Protein AF-A0A7Y4Y133-F1 (afdb_monomer)

pLDDT: mean 72.2, std 20.55, range [32.25, 92.38]

Mean predicted aligned error: 13.62 Å

Solvent-accessible surface area (backbone atoms only — not comparable to full-atom values): 8489 Å² total; per-residue (Å²): 135,88,81,89,77,90,82,82,93,72,88,80,85,83,75,79,80,73,81,71,80,72,76,83,71,76,90,58,93,71,39,57,49,78,61,89,66,27,43,28,51,72,84,45,80,33,70,61,74,94,56,97,63,48,86,76,44,36,31,79,31,29,35,34,37,35,19,39,66,94,25,52,71,57,41,53,49,51,37,55,69,66,72,44,49,73,79,41,77,49,67,55,93,53,93,75,43,45,40,37,32,38,30,49,44,66,69,89,41,37,68,44,49,39,59,56,47,43,72,40,80,52,39,41,54,52,71,28,80,61,78,77,79,79,77,129

Sequence (136 aa):
MASKSASSLLHAATIAVVLCMTACSGGGDGAVDYRGSMLVVLGKEYRRVESKDYDSIWGRGAVLVTARQGREAEVEAVLKQFSLDVIGKRSGSAPGAMVEFDVAVPAGFEEQWANALSMQPGVFTTANEDPTIDRL

Foldseek 3Di:
DDDDDDDDDDDDDPDPPPPPPPPCPDDAPPQWDDDPQWIAGNNDIQGQDPDPCVCQQAQFQKWKKKFFFPCVVVLVVVCVNVVWDFPDWDFDPDRRTIIITITGHHGSCHVSVQVVQCPGPRIHIGGPNDNPVPDD

Nearest PDB structures (foldseek):
  8xsx-assembly1_CB  TM=6.133E-01  e=2.754E-01  Homo sapiens
  3jb9-assembly1_B  TM=5.918E-01  e=3.276E-01  Schizosaccharomyces pombe 972h-
  8y0x-assembly1_CB  TM=6.158E-01  e=4.376E-01  Homo sapiens
  9hcj-assembly1_F0  TM=5.289E-01  e=2.185E-01  Dictyostelium discoideum
  5a9x-assembly1_A  TM=4.988E-01  e=7.807E-01  Escherichia coli

Structure (mmCIF, N/CA/C/O backbone):
data_AF-A0A7Y4Y13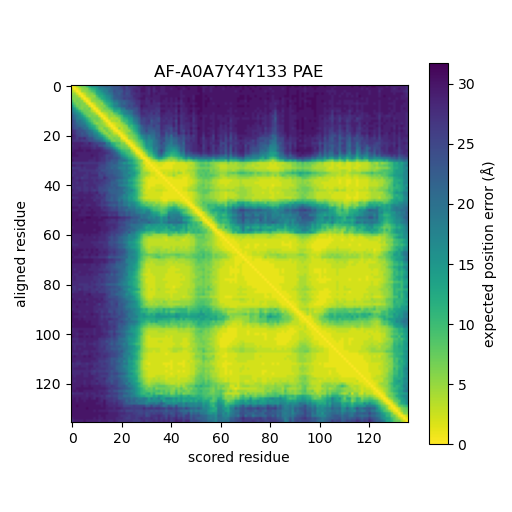3-F1
#
_entry.id   AF-A0A7Y4Y133-F1
#
loop_
_atom_site.group_PDB
_atom_site.id
_atom_site.type_symbol
_atom_site.label_atom_id
_atom_site.label_alt_id
_atom_site.label_comp_id
_atom_site.label_asym_id
_atom_site.label_entity_id
_atom_site.label_seq_id
_atom_site.pdbx_PDB_ins_code
_atom_site.Cartn_x
_atom_site.Cartn_y
_atom_site.Cartn_z
_atom_site.occupancy
_atom_site.B_iso_or_equiv
_atom_site.auth_seq_id
_atom_site.auth_comp_id
_atom_site.auth_asym_id
_atom_site.auth_atom_id
_atom_site.pdbx_PDB_model_num
ATOM 1 N N . MET A 1 1 ? 5.157 -17.455 83.879 1.00 42.97 1 MET A N 1
ATOM 2 C CA . MET A 1 1 ? 4.564 -18.097 82.683 1.00 42.97 1 MET A CA 1
ATOM 3 C C . MET A 1 1 ? 4.125 -16.999 81.722 1.00 42.97 1 MET A C 1
ATOM 5 O O . MET A 1 1 ? 3.613 -16.006 82.213 1.00 42.97 1 MET A O 1
ATOM 9 N N . ALA A 1 2 ? 4.343 -17.208 80.415 1.00 41.66 2 ALA A N 1
ATOM 10 C CA . ALA A 1 2 ? 4.076 -16.322 79.262 1.00 41.66 2 ALA A CA 1
ATOM 11 C C . ALA A 1 2 ? 4.957 -15.044 79.192 1.00 41.66 2 ALA A C 1
ATOM 13 O O . ALA A 1 2 ? 4.871 -14.208 8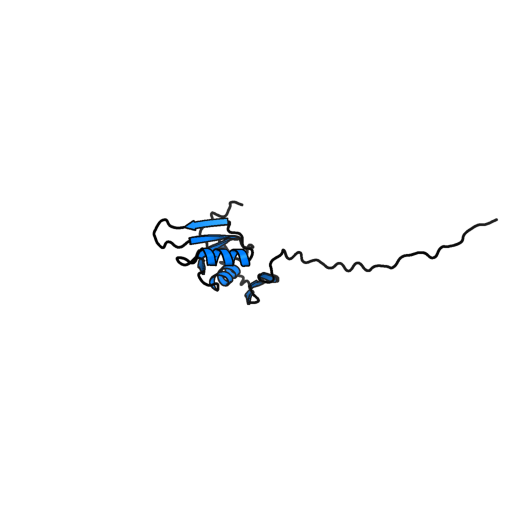0.075 1.00 41.66 2 ALA A O 1
ATOM 14 N N . SER A 1 3 ? 5.942 -14.851 78.300 1.00 34.91 3 SER A N 1
ATOM 15 C CA . SER A 1 3 ? 6.120 -15.088 76.845 1.00 34.91 3 SER A CA 1
ATOM 16 C C . SER A 1 3 ? 6.052 -13.765 76.061 1.00 34.91 3 SER A C 1
ATOM 18 O O . SER A 1 3 ? 4.993 -13.159 76.048 1.00 34.91 3 SER A O 1
ATOM 20 N N . LYS A 1 4 ? 7.192 -13.401 75.431 1.00 37.25 4 LYS A N 1
ATOM 21 C CA . LYS A 1 4 ? 7.417 -12.884 74.047 1.00 37.25 4 LYS A CA 1
ATOM 22 C C . LYS A 1 4 ? 6.421 -11.847 73.480 1.00 37.25 4 LYS A C 1
ATOM 24 O O . LYS A 1 4 ? 5.226 -11.992 73.624 1.00 37.25 4 LYS A O 1
ATOM 29 N N . SER A 1 5 ? 6.777 -10.844 72.683 1.00 41.72 5 SER A N 1
ATOM 30 C CA . SER A 1 5 ? 7.943 -10.573 71.840 1.00 41.72 5 SER A CA 1
ATOM 31 C C . SER A 1 5 ? 7.841 -9.113 71.380 1.00 41.72 5 SER A C 1
ATOM 33 O O . SER A 1 5 ? 6.740 -8.603 71.174 1.00 41.72 5 SER A O 1
ATOM 35 N N . ALA A 1 6 ? 8.986 -8.473 71.151 1.00 46.03 6 ALA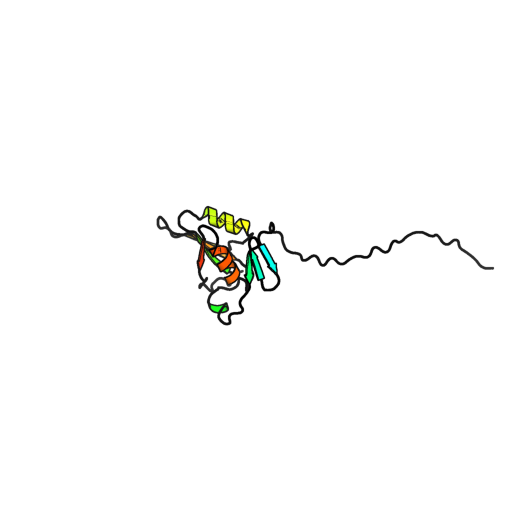 A N 1
ATOM 36 C CA . ALA A 1 6 ? 9.085 -7.225 70.404 1.00 46.03 6 ALA A CA 1
ATOM 37 C C . ALA A 1 6 ? 8.543 -7.418 68.975 1.00 46.03 6 ALA A C 1
ATOM 39 O O . ALA A 1 6 ? 8.932 -8.370 68.299 1.00 46.03 6 ALA A O 1
ATOM 40 N N . SER A 1 7 ? 7.656 -6.526 68.525 1.00 41.94 7 SER A N 1
ATOM 41 C CA . SER A 1 7 ? 7.184 -6.489 67.138 1.00 41.94 7 SER A CA 1
ATOM 42 C C . SER A 1 7 ? 7.815 -5.309 66.413 1.00 41.94 7 SER A C 1
ATOM 44 O O . SER A 1 7 ? 7.501 -4.144 66.639 1.00 41.94 7 SER A O 1
ATOM 46 N N . SER A 1 8 ? 8.759 -5.685 65.564 1.00 41.34 8 SER A N 1
ATOM 47 C CA . SER A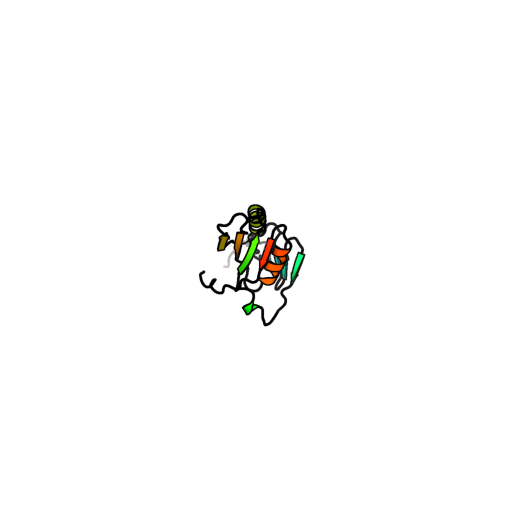 1 8 ? 9.386 -4.953 64.478 1.00 41.34 8 SER A CA 1
ATOM 48 C C . SER A 1 8 ? 8.374 -4.233 63.581 1.00 41.34 8 SER A C 1
ATOM 50 O O . SER A 1 8 ? 7.557 -4.873 62.923 1.00 41.34 8 SER A O 1
ATOM 52 N N . LEU A 1 9 ? 8.486 -2.907 63.499 1.00 45.22 9 LEU A N 1
ATOM 53 C CA . LEU A 1 9 ? 7.896 -2.085 62.444 1.00 45.22 9 LEU A CA 1
ATOM 54 C C . LEU A 1 9 ? 8.881 -2.032 61.270 1.00 45.22 9 LEU A C 1
ATOM 56 O O . L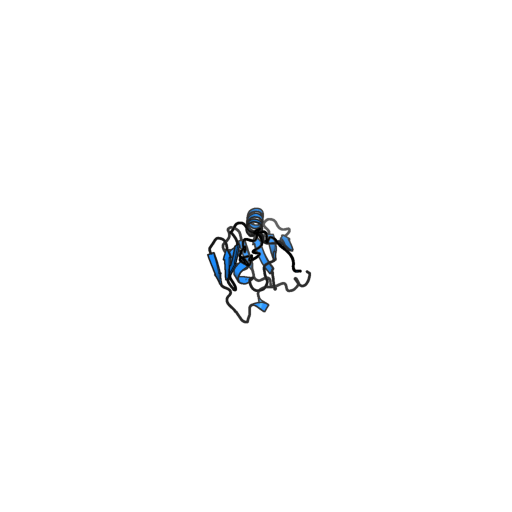EU A 1 9 ? 9.779 -1.195 61.237 1.00 45.22 9 LEU A O 1
ATOM 60 N N . LEU A 1 10 ? 8.728 -2.949 60.317 1.00 38.81 10 LEU A N 1
ATOM 61 C CA . LEU A 1 10 ? 9.371 -2.872 59.008 1.00 38.81 10 LEU A CA 1
ATOM 62 C C . LEU A 1 10 ? 8.327 -3.137 57.915 1.00 38.81 10 LEU A C 1
ATOM 64 O O . LEU A 1 10 ? 7.673 -4.169 57.931 1.00 38.81 10 LEU A O 1
ATOM 68 N N . HIS A 1 11 ? 8.280 -2.205 56.959 1.00 32.25 11 HIS A N 1
ATOM 69 C CA . HIS A 1 11 ? 7.991 -2.397 55.533 1.00 32.25 11 HIS A CA 1
ATOM 70 C C . HIS A 1 11 ? 6.670 -3.063 55.118 1.00 32.25 11 HIS A C 1
ATOM 72 O O . HIS A 1 11 ? 6.514 -4.273 55.201 1.00 32.25 11 HIS A O 1
ATOM 78 N N . ALA A 1 12 ? 5.815 -2.292 54.443 1.00 43.59 12 ALA A N 1
ATOM 79 C CA . ALA A 1 12 ? 5.652 -2.437 52.992 1.00 43.59 12 ALA A CA 1
ATOM 80 C C . ALA A 1 12 ? 4.717 -1.341 52.465 1.00 43.59 12 ALA A C 1
ATOM 82 O O . ALA A 1 12 ? 3.538 -1.286 52.803 1.00 43.59 12 ALA A O 1
ATOM 83 N N . ALA A 1 13 ? 5.268 -0.456 51.635 1.00 44.72 13 ALA A N 1
ATOM 84 C CA . ALA A 1 13 ? 4.494 0.451 50.809 1.00 44.72 13 ALA A CA 1
ATOM 85 C C . ALA A 1 13 ? 3.683 -0.379 49.806 1.00 44.72 13 ALA A C 1
ATOM 87 O O . ALA A 1 13 ? 4.250 -1.110 48.993 1.00 44.72 13 ALA A O 1
ATOM 88 N N . THR A 1 14 ? 2.359 -0.276 49.870 1.00 43.81 14 THR A N 1
ATOM 89 C CA . THR A 1 14 ? 1.458 -0.844 48.869 1.00 43.81 14 THR A CA 1
ATOM 90 C C . THR A 1 14 ? 1.636 -0.063 47.571 1.00 43.81 14 THR A C 1
ATOM 92 O O . THR A 1 14 ? 1.031 0.988 47.370 1.00 43.81 14 THR A O 1
ATOM 95 N N . ILE A 1 15 ? 2.512 -0.553 46.696 1.00 55.47 15 ILE A N 1
ATOM 96 C CA . ILE A 1 15 ? 2.611 -0.089 45.314 1.00 55.47 15 ILE A CA 1
ATOM 97 C C . ILE A 1 15 ? 1.342 -0.565 44.610 1.00 55.47 15 ILE A C 1
ATOM 99 O O . ILE A 1 15 ? 1.157 -1.757 44.366 1.00 55.47 15 ILE A O 1
ATOM 103 N N . ALA A 1 16 ? 0.447 0.376 44.318 1.00 45.78 16 ALA A N 1
ATOM 104 C CA . ALA A 1 16 ? -0.647 0.158 43.391 1.00 45.78 16 ALA A CA 1
ATOM 105 C C . ALA A 1 16 ? -0.038 -0.134 42.015 1.00 45.78 16 ALA A C 1
ATOM 107 O O . ALA A 1 16 ? 0.443 0.765 41.325 1.00 45.78 16 ALA A O 1
ATOM 108 N N . VAL A 1 17 ? -0.022 -1.410 41.637 1.00 45.38 17 VAL A N 1
ATOM 109 C CA . VAL A 1 17 ? 0.235 -1.830 40.263 1.00 45.38 17 VAL A CA 1
ATOM 110 C C . VAL A 1 17 ? -0.972 -1.373 39.451 1.00 45.38 17 VAL A C 1
ATOM 112 O O . VAL A 1 17 ? -1.984 -2.063 39.361 1.00 45.38 17 VAL A O 1
ATOM 115 N N . VAL A 1 18 ? -0.889 -0.160 38.907 1.00 48.50 18 VAL A N 1
ATOM 116 C CA . VAL A 1 18 ? -1.748 0.254 37.803 1.00 48.50 18 VAL A CA 1
ATOM 117 C C . VAL A 1 18 ? -1.398 -0.683 36.656 1.00 48.50 18 VAL A C 1
ATOM 119 O O . VAL A 1 18 ? -0.320 -0.584 36.070 1.00 48.50 18 VAL A O 1
ATOM 122 N N . LEU A 1 19 ? -2.293 -1.634 36.381 1.00 39.16 19 LEU A N 1
ATOM 123 C CA . LEU A 1 19 ? -2.331 -2.358 35.119 1.00 39.16 19 LEU A CA 1
ATOM 124 C C . LEU A 1 19 ? -2.544 -1.308 34.019 1.00 39.16 19 LEU A C 1
ATOM 126 O O . LEU A 1 19 ? -3.668 -1.005 33.623 1.00 39.16 19 LEU A O 1
ATOM 130 N N . CYS A 1 20 ? -1.454 -0.710 33.546 1.00 37.38 20 CYS A N 1
ATOM 131 C CA . CYS A 1 20 ? -1.427 -0.126 32.222 1.00 37.38 20 CYS A CA 1
ATOM 132 C C . CYS A 1 20 ? -1.627 -1.313 31.286 1.00 37.38 20 CYS A C 1
ATOM 134 O O . CYS A 1 20 ? -0.714 -2.118 31.104 1.00 37.38 20 CYS A O 1
ATOM 136 N N . MET A 1 21 ? -2.838 -1.464 30.751 1.00 43.31 21 MET A N 1
ATOM 137 C CA . MET A 1 21 ? -3.028 -2.245 29.543 1.00 43.31 21 MET A CA 1
ATOM 138 C C . MET A 1 21 ? -2.181 -1.570 28.472 1.00 43.31 21 MET A C 1
ATOM 140 O O . MET A 1 21 ? -2.584 -0.591 27.849 1.00 43.31 21 MET A O 1
ATOM 144 N N . THR A 1 22 ? -0.957 -2.060 28.332 1.00 45.06 22 THR A N 1
ATOM 145 C CA . THR A 1 22 ? -0.115 -1.847 27.177 1.00 45.06 22 THR A CA 1
ATOM 146 C C . THR A 1 22 ? -0.892 -2.386 25.991 1.00 45.06 22 THR A C 1
ATOM 148 O O . THR A 1 22 ? -0.875 -3.580 25.696 1.00 45.06 22 THR A O 1
ATOM 151 N N . ALA A 1 23 ? -1.599 -1.484 25.312 1.00 40.44 23 ALA A N 1
ATOM 152 C CA . ALA A 1 23 ? -1.830 -1.624 23.893 1.00 40.44 23 ALA A CA 1
ATOM 153 C C . ALA A 1 23 ? -0.445 -1.853 23.284 1.00 40.44 23 ALA A C 1
ATOM 155 O O . ALA A 1 23 ? 0.375 -0.941 23.181 1.00 40.44 23 ALA A O 1
ATOM 156 N N . CYS A 1 24 ? -0.151 -3.117 23.002 1.00 41.09 24 CYS A N 1
ATOM 157 C CA . CYS A 1 24 ? 0.986 -3.541 22.217 1.00 41.09 24 CYS A CA 1
ATOM 158 C C . CYS A 1 24 ? 0.692 -3.091 20.781 1.00 41.09 24 CYS A C 1
ATOM 160 O O . CYS A 1 24 ? 0.304 -3.887 19.935 1.00 41.09 24 CYS A O 1
ATOM 162 N N . SER A 1 25 ? 0.747 -1.778 20.548 1.00 44.28 25 SER A N 1
ATOM 163 C CA . SER A 1 25 ? 0.743 -1.221 19.205 1.00 44.28 25 SER A CA 1
ATOM 164 C C . SER A 1 25 ? 2.177 -1.349 18.725 1.00 44.28 25 SER A C 1
ATOM 166 O O . SER A 1 25 ? 3.072 -0.642 19.195 1.00 44.28 25 SER A O 1
ATOM 168 N N . GLY A 1 26 ? 2.402 -2.386 17.920 1.00 38.31 26 GLY A N 1
ATOM 169 C CA . GLY A 1 26 ? 3.676 -2.664 17.279 1.00 38.31 26 GLY A CA 1
ATOM 170 C C . GLY A 1 26 ? 4.207 -1.415 16.580 1.00 38.31 26 GLY A C 1
ATOM 171 O O . GLY A 1 26 ? 3.448 -0.626 16.024 1.00 38.31 26 GLY A O 1
ATOM 172 N N . GLY A 1 27 ? 5.520 -1.231 16.684 1.00 40.59 27 GLY A N 1
ATOM 173 C CA . GLY A 1 27 ? 6.225 -0.036 16.249 1.00 40.59 27 GLY A CA 1
ATOM 174 C C . GLY A 1 27 ? 5.954 0.357 14.798 1.00 40.59 27 GLY A C 1
ATOM 175 O O . GLY A 1 27 ? 6.171 -0.417 13.874 1.00 40.59 27 GLY A O 1
ATOM 176 N N . GLY A 1 28 ? 5.567 1.615 14.640 1.00 43.31 28 GLY A N 1
ATOM 177 C CA . GLY A 1 28 ? 5.710 2.439 13.450 1.00 43.31 28 GLY A CA 1
ATOM 178 C C . GLY A 1 28 ? 5.803 3.882 13.946 1.00 43.31 28 GLY A C 1
ATOM 179 O O . GLY A 1 28 ? 5.215 4.197 14.981 1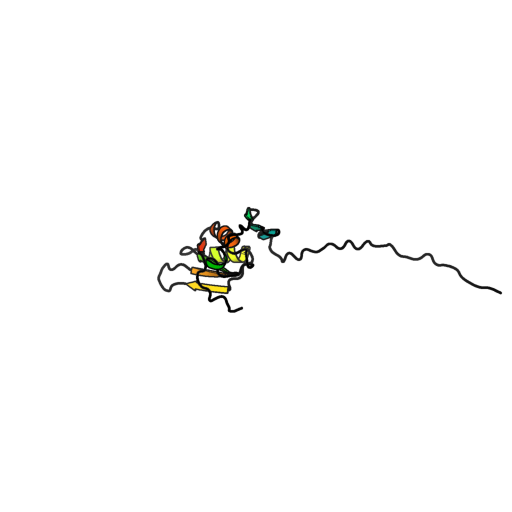.00 43.31 28 GLY A O 1
ATOM 180 N N . ASP A 1 29 ? 6.564 4.746 13.277 1.00 53.22 29 ASP A N 1
ATOM 181 C CA . ASP A 1 29 ? 6.925 6.113 13.708 1.00 53.22 29 ASP A CA 1
ATOM 182 C C . ASP A 1 29 ? 5.740 7.117 13.782 1.00 53.22 29 ASP A C 1
ATOM 184 O O . ASP A 1 29 ? 5.835 8.262 13.347 1.00 53.22 29 ASP A O 1
ATOM 188 N N . GLY A 1 30 ? 4.571 6.710 14.283 1.00 59.66 30 GLY A N 1
ATOM 189 C CA . GLY A 1 30 ? 3.350 7.518 14.326 1.00 59.66 30 GLY A CA 1
ATOM 190 C C . GLY A 1 30 ? 2.704 7.749 12.955 1.00 59.66 30 GLY A C 1
ATOM 191 O O . GLY A 1 30 ? 1.722 8.481 12.856 1.00 59.66 30 GLY A O 1
ATOM 192 N N . ALA A 1 31 ? 3.237 7.134 11.895 1.00 77.81 31 ALA A N 1
ATOM 193 C CA . ALA A 1 31 ? 2.717 7.275 10.540 1.00 77.81 31 ALA A CA 1
ATOM 194 C C . ALA A 1 31 ? 1.440 6.461 10.301 1.00 77.81 31 ALA A C 1
ATOM 196 O O . ALA A 1 31 ? 0.667 6.825 9.420 1.00 77.81 31 ALA A O 1
ATOM 197 N N . VAL A 1 32 ? 1.214 5.386 11.059 1.00 88.94 32 VAL A N 1
ATOM 198 C CA . VAL A 1 32 ? 0.085 4.464 10.885 1.00 88.94 32 VAL A CA 1
ATOM 199 C C . VAL A 1 32 ? -0.479 4.098 12.257 1.00 88.94 32 VAL A C 1
ATOM 201 O O . VAL A 1 32 ? 0.277 3.724 13.149 1.00 88.94 32 VAL A O 1
ATOM 204 N N . ASP A 1 33 ? -1.794 4.208 12.431 1.00 90.62 33 ASP A N 1
ATOM 205 C CA . ASP A 1 33 ? -2.506 3.845 13.662 1.00 90.62 33 ASP A CA 1
ATOM 206 C C . ASP A 1 33 ? -3.836 3.147 13.325 1.00 90.62 33 ASP A C 1
ATOM 208 O O . ASP A 1 33 ? -4.454 3.422 12.292 1.00 90.62 33 ASP A O 1
ATOM 212 N N . TYR A 1 34 ? -4.285 2.248 14.201 1.00 89.31 34 TYR A N 1
ATOM 213 C CA . TYR A 1 34 ? -5.528 1.489 14.057 1.00 89.31 34 TYR A CA 1
ATOM 214 C C . TYR A 1 34 ? -6.441 1.750 15.253 1.00 89.31 34 TYR A C 1
ATOM 216 O O . TYR A 1 34 ? -6.124 1.422 16.396 1.00 89.31 34 TYR A O 1
ATOM 224 N N . ARG A 1 35 ? -7.626 2.306 14.990 1.00 89.44 35 ARG A N 1
ATOM 225 C CA . ARG A 1 35 ? -8.610 2.687 16.013 1.00 89.44 35 ARG A CA 1
ATOM 226 C C . ARG A 1 35 ? -9.931 1.975 15.770 1.00 89.44 35 ARG A C 1
ATOM 228 O O . ARG A 1 35 ? -10.849 2.520 15.159 1.00 89.44 35 ARG A O 1
ATOM 235 N N . GLY A 1 36 ? -10.026 0.731 16.232 1.00 87.12 36 GLY A N 1
ATOM 236 C CA . GLY A 1 36 ? -11.202 -0.108 15.999 1.00 87.12 36 GLY A CA 1
ATOM 237 C C . GLY A 1 36 ? -11.376 -0.403 14.510 1.00 87.12 36 GLY A C 1
ATOM 238 O O . GLY A 1 36 ? -10.598 -1.158 13.945 1.00 87.12 36 GLY A O 1
ATOM 239 N N . SER A 1 37 ? -12.377 0.205 13.871 1.00 86.44 37 SER A N 1
ATOM 240 C CA . SER A 1 37 ? -12.658 0.074 12.433 1.00 86.44 37 SER A CA 1
ATOM 241 C C . SER A 1 37 ? -12.066 1.208 11.583 1.00 86.44 37 SER A C 1
ATOM 243 O O . SER A 1 37 ? -12.523 1.471 10.473 1.00 86.44 37 SER A O 1
ATOM 245 N N . MET A 1 38 ? -11.076 1.931 12.103 1.00 89.69 38 MET A N 1
ATOM 246 C CA . MET A 1 38 ? -10.467 3.078 11.436 1.00 89.69 38 MET A CA 1
ATOM 247 C C . MET A 1 38 ? -8.965 2.872 11.273 1.00 89.69 38 MET A C 1
ATOM 249 O O . MET A 1 38 ? -8.273 2.584 12.246 1.00 89.69 38 MET A O 1
ATOM 253 N N . LEU A 1 39 ? -8.482 3.062 10.049 1.00 91.88 39 LEU A N 1
ATOM 254 C CA . LEU A 1 39 ? -7.065 3.197 9.734 1.00 91.88 39 LEU A CA 1
ATOM 255 C C . LEU A 1 39 ? -6.718 4.689 9.743 1.00 91.88 39 LEU A C 1
ATOM 257 O O . LEU A 1 39 ? -7.446 5.493 9.169 1.00 91.88 39 LEU A O 1
ATOM 261 N N . VAL A 1 40 ? -5.616 5.076 10.370 1.00 91.50 40 VAL A N 1
ATOM 262 C CA . VAL A 1 40 ? -5.099 6.447 10.337 1.00 91.50 40 VAL A CA 1
ATOM 263 C C . VAL A 1 40 ? -3.719 6.412 9.706 1.00 91.50 40 VAL A C 1
ATOM 265 O O . VAL A 1 40 ? -2.827 5.777 10.253 1.00 91.50 40 VAL A O 1
ATOM 268 N N . VAL A 1 41 ? -3.531 7.096 8.577 1.00 91.00 41 VAL A N 1
ATOM 269 C CA . VAL A 1 41 ? -2.232 7.201 7.893 1.00 91.00 41 VAL A CA 1
ATOM 270 C C . VAL A 1 41 ? -1.834 8.667 7.815 1.00 91.00 41 VAL A C 1
ATOM 272 O O . VAL A 1 41 ? -2.578 9.485 7.278 1.00 91.00 41 VAL A O 1
ATOM 275 N N . LEU A 1 42 ? -0.675 9.015 8.378 1.00 89.31 42 LEU A N 1
ATOM 276 C CA . LEU A 1 42 ? -0.148 10.383 8.464 1.00 89.31 42 LEU A CA 1
ATOM 277 C C . LEU A 1 42 ? -1.175 11.377 9.045 1.00 89.31 42 LEU A C 1
ATOM 279 O O . LEU A 1 42 ? -1.319 12.502 8.572 1.00 89.31 42 LEU A O 1
ATOM 283 N N . GLY A 1 43 ? -1.938 10.936 10.052 1.00 88.06 43 GLY A N 1
ATOM 284 C CA . GLY A 1 43 ? -2.993 11.729 10.691 1.00 88.06 43 GLY A CA 1
ATOM 285 C C . GLY A 1 43 ? -4.299 11.847 9.895 1.00 88.06 43 GLY A C 1
ATOM 286 O O . GLY A 1 43 ? -5.251 12.444 10.394 1.00 88.06 43 GLY A O 1
ATOM 287 N N . LYS A 1 44 ? -4.385 11.272 8.689 1.00 89.75 44 LYS A N 1
ATOM 288 C CA . LYS A 1 44 ? -5.626 11.199 7.912 1.00 89.75 44 LYS A CA 1
ATOM 289 C C . LYS A 1 44 ? -6.379 9.913 8.229 1.00 89.75 44 LYS A C 1
ATOM 291 O O . LYS A 1 44 ? -5.816 8.825 8.169 1.00 89.75 44 LYS A O 1
ATOM 296 N N . GLU A 1 45 ? -7.660 10.055 8.539 1.00 92.06 45 GLU A N 1
ATOM 297 C CA . GLU A 1 45 ? -8.533 8.943 8.903 1.00 92.06 45 GLU A CA 1
ATOM 298 C C . GLU A 1 45 ? -9.177 8.293 7.669 1.00 92.06 45 GLU A C 1
ATOM 300 O O . GLU A 1 45 ? -9.712 8.965 6.785 1.00 92.06 45 GLU A O 1
ATOM 305 N N . TYR A 1 46 ? -9.168 6.965 7.658 1.00 89.44 46 TYR A N 1
ATOM 306 C CA . TYR A 1 46 ? -9.759 6.084 6.661 1.00 89.44 46 TYR A CA 1
ATOM 307 C C . TYR A 1 46 ? -10.698 5.129 7.397 1.00 89.44 46 TYR A C 1
ATOM 309 O O . TYR A 1 46 ? -10.290 4.115 7.969 1.00 89.44 46 TYR A O 1
ATOM 317 N N . ARG A 1 47 ? -11.979 5.496 7.449 1.00 89.38 47 ARG A N 1
ATOM 318 C CA . ARG A 1 47 ? -13.004 4.692 8.119 1.00 89.38 47 ARG A CA 1
ATOM 319 C C . ARG A 1 47 ? -13.350 3.474 7.266 1.00 89.38 47 ARG A C 1
ATOM 321 O O . ARG A 1 47 ? -13.596 3.609 6.069 1.00 89.38 47 ARG A O 1
ATOM 328 N N . ARG A 1 48 ? -13.442 2.309 7.906 1.00 80.88 48 ARG A N 1
ATOM 329 C CA . ARG A 1 48 ? -14.002 1.113 7.288 1.00 80.88 48 ARG A CA 1
ATOM 330 C C . ARG A 1 48 ? -15.480 1.322 7.006 1.00 80.88 48 ARG A C 1
ATOM 332 O O . ARG A 1 48 ? -16.263 1.601 7.916 1.00 80.88 48 ARG A O 1
ATOM 339 N N . VAL A 1 49 ? -15.848 1.193 5.741 1.00 69.75 49 VAL A N 1
ATOM 340 C CA . VAL A 1 49 ? -17.244 1.102 5.332 1.00 69.75 49 VAL A CA 1
ATOM 341 C C . VAL A 1 49 ? -17.547 -0.382 5.236 1.00 69.75 49 VAL A C 1
ATOM 343 O O . VAL A 1 49 ? -16.928 -1.092 4.451 1.00 69.75 49 VAL A O 1
ATOM 346 N N . GLU A 1 50 ? -18.460 -0.877 6.067 1.00 63.38 50 GLU A N 1
ATOM 347 C CA . GLU A 1 50 ? -18.987 -2.227 5.888 1.00 63.38 50 GLU A CA 1
ATOM 348 C C . GLU A 1 50 ? -19.765 -2.253 4.569 1.00 63.38 50 GLU A C 1
ATOM 350 O O . GLU A 1 50 ? -20.916 -1.821 4.513 1.00 63.38 50 GLU A O 1
ATOM 355 N N . SER A 1 51 ? -19.141 -2.712 3.486 1.00 54.62 51 SER A N 1
ATOM 356 C CA . SER A 1 51 ? -19.877 -3.075 2.277 1.00 54.62 51 SER A CA 1
ATOM 357 C C . SER A 1 51 ? -19.971 -4.594 2.181 1.00 54.62 51 SER A C 1
ATOM 359 O O . SER A 1 51 ? -19.013 -5.323 2.439 1.00 54.62 51 SER A O 1
ATOM 361 N N . LYS A 1 52 ? -21.176 -5.064 1.841 1.00 56.38 52 LYS A N 1
ATOM 362 C CA . LYS A 1 52 ? -21.506 -6.487 1.691 1.00 56.38 52 LYS A CA 1
ATOM 363 C C . LYS A 1 52 ? -20.773 -7.159 0.527 1.00 56.38 52 LYS A C 1
ATOM 365 O O . LYS A 1 52 ? -20.755 -8.383 0.481 1.00 56.38 52 LYS A O 1
ATOM 370 N N . ASP A 1 53 ? -20.148 -6.376 -0.350 1.00 56.03 53 ASP A N 1
ATOM 371 C CA . ASP A 1 53 ? -19.509 -6.852 -1.580 1.00 56.03 53 ASP A CA 1
ATOM 372 C C . ASP A 1 53 ? -17.967 -6.877 -1.484 1.00 56.03 53 ASP A C 1
ATOM 374 O O . ASP A 1 53 ? -17.294 -7.287 -2.429 1.00 56.03 53 ASP A O 1
ATOM 378 N N . TYR A 1 54 ? -17.391 -6.467 -0.342 1.00 51.69 54 TYR A N 1
ATOM 379 C CA . TYR A 1 54 ? -15.938 -6.303 -0.155 1.00 51.69 54 TYR A CA 1
ATOM 380 C C . TYR A 1 54 ? -15.123 -7.574 -0.389 1.00 51.69 54 TYR A C 1
ATOM 382 O O . TYR A 1 54 ? -14.068 -7.500 -1.016 1.00 51.69 54 TYR A O 1
ATOM 390 N N . ASP A 1 55 ? -15.626 -8.724 0.075 1.00 52.00 55 ASP A N 1
ATOM 391 C CA . ASP A 1 55 ? -14.943 -10.021 -0.059 1.00 52.00 55 ASP A CA 1
ATOM 392 C C . ASP A 1 55 ? -14.743 -10.424 -1.543 1.00 52.00 55 ASP A C 1
ATOM 394 O O . ASP A 1 55 ? -14.005 -11.365 -1.815 1.00 52.00 55 ASP A O 1
ATOM 398 N N . SER A 1 56 ? -15.380 -9.734 -2.506 1.00 53.16 56 SER A N 1
ATOM 399 C CA . SER A 1 56 ? -15.277 -10.046 -3.942 1.00 53.16 56 SER A CA 1
ATOM 400 C C . SER A 1 56 ? -14.292 -9.183 -4.739 1.00 53.16 56 SER A C 1
ATOM 402 O O . SER A 1 56 ? -13.891 -9.597 -5.823 1.00 53.16 56 SER A O 1
ATOM 404 N N . ILE A 1 57 ? -13.905 -8.002 -4.236 1.00 58.28 57 ILE A N 1
ATOM 405 C CA . ILE A 1 57 ? -13.102 -7.021 -4.998 1.00 58.28 57 ILE A CA 1
ATOM 406 C C . ILE A 1 57 ? -11.660 -6.954 -4.479 1.00 58.28 57 ILE A C 1
ATOM 408 O O . ILE A 1 57 ? -10.724 -6.746 -5.246 1.00 58.28 57 ILE A O 1
ATOM 412 N N . TRP A 1 58 ? -11.456 -7.145 -3.178 1.00 59.81 58 TRP A N 1
ATOM 413 C CA . TRP A 1 58 ? -10.133 -7.099 -2.568 1.00 59.81 58 TRP A CA 1
ATOM 414 C C . TRP A 1 58 ? -9.787 -8.495 -2.061 1.00 59.81 58 TRP A C 1
ATOM 416 O O . TRP A 1 58 ? -10.426 -8.982 -1.129 1.00 59.81 58 TRP A O 1
ATOM 426 N N . GLY A 1 59 ? -8.802 -9.155 -2.678 1.00 62.25 59 GLY A N 1
ATOM 427 C CA . GLY A 1 59 ? -8.220 -10.373 -2.115 1.00 62.25 59 GLY A CA 1
ATOM 428 C C . GLY A 1 59 ? -7.910 -10.171 -0.627 1.00 62.25 59 GLY A C 1
ATOM 429 O O . GLY A 1 59 ? -7.329 -9.155 -0.240 1.00 62.25 59 GLY A O 1
ATOM 430 N N . ARG A 1 60 ? -8.358 -11.098 0.227 1.00 71.38 60 ARG A N 1
ATOM 431 C CA . ARG A 1 60 ? -8.256 -10.938 1.685 1.00 71.38 60 ARG A CA 1
ATOM 432 C C . ARG A 1 60 ? -6.808 -10.719 2.117 1.00 71.38 60 ARG A C 1
ATOM 434 O O . ARG A 1 60 ? -5.938 -11.532 1.826 1.00 71.38 60 ARG A O 1
ATOM 441 N N . GLY A 1 61 ? -6.576 -9.647 2.867 1.00 81.56 61 GLY A N 1
ATOM 442 C CA . GLY A 1 61 ? -5.289 -9.319 3.468 1.00 81.56 61 GLY A CA 1
ATOM 443 C C . GLY A 1 61 ? -4.230 -8.796 2.497 1.00 81.56 61 GLY A C 1
ATOM 444 O O . GLY A 1 61 ? -3.060 -8.742 2.874 1.00 81.56 61 GLY A O 1
ATOM 445 N N . ALA A 1 62 ? -4.594 -8.410 1.270 1.00 85.31 62 ALA A N 1
ATOM 446 C CA . ALA A 1 62 ? -3.630 -7.892 0.306 1.00 85.31 62 ALA A CA 1
ATOM 447 C C . ALA A 1 62 ? -4.183 -6.763 -0.574 1.00 85.31 62 ALA A C 1
ATOM 449 O O . ALA A 1 62 ? -5.352 -6.744 -0.954 1.00 85.31 62 ALA A O 1
ATOM 450 N N . VAL A 1 63 ? -3.302 -5.837 -0.953 1.00 87.81 63 VAL A N 1
ATOM 451 C CA . VAL A 1 63 ? -3.576 -4.756 -1.908 1.00 87.81 63 VAL A CA 1
ATOM 452 C C . VAL A 1 63 ? -2.537 -4.804 -3.020 1.00 87.81 63 VAL A C 1
ATOM 454 O O . VAL A 1 63 ? -1.339 -4.899 -2.751 1.00 87.81 63 VAL A O 1
ATOM 457 N N . LEU A 1 64 ? -2.993 -4.705 -4.270 1.00 89.50 64 LEU A N 1
ATOM 458 C CA . LEU A 1 64 ? -2.110 -4.551 -5.420 1.00 89.50 64 LEU A CA 1
ATOM 459 C C . LEU A 1 64 ? -1.757 -3.069 -5.599 1.00 89.50 64 LEU A C 1
ATOM 461 O O . LEU A 1 64 ? -2.631 -2.211 -5.757 1.00 89.50 64 LEU A O 1
ATOM 465 N N . VAL A 1 65 ? -0.462 -2.771 -5.562 1.00 90.75 65 VAL A N 1
ATOM 466 C CA . VAL A 1 65 ? 0.097 -1.424 -5.693 1.00 90.75 65 VAL A CA 1
ATOM 467 C C . VAL A 1 65 ? 0.920 -1.359 -6.970 1.00 90.75 65 VAL A C 1
ATOM 469 O O . VAL A 1 65 ? 1.938 -2.028 -7.095 1.00 90.75 65 VAL A O 1
ATOM 472 N N . THR A 1 66 ? 0.529 -0.519 -7.917 1.00 91.19 66 THR A N 1
ATOM 473 C CA . THR A 1 66 ? 1.258 -0.301 -9.167 1.00 91.19 66 THR A CA 1
ATOM 474 C C . THR A 1 66 ? 2.039 1.009 -9.093 1.00 91.19 66 THR A C 1
ATOM 476 O O . THR A 1 66 ? 1.469 2.094 -8.953 1.00 91.19 66 THR A O 1
ATOM 479 N N . ALA A 1 67 ? 3.359 0.936 -9.224 1.00 89.62 67 ALA A N 1
ATOM 480 C CA . ALA A 1 67 ? 4.213 2.102 -9.378 1.00 89.62 67 ALA A CA 1
ATOM 481 C C . ALA A 1 67 ? 4.127 2.655 -10.800 1.00 89.62 67 ALA A C 1
ATOM 483 O O . ALA A 1 67 ? 4.318 1.942 -11.790 1.00 89.62 67 ALA A O 1
ATOM 484 N N . ARG A 1 68 ? 3.925 3.970 -10.905 1.00 86.88 68 ARG A N 1
ATOM 485 C CA . ARG A 1 68 ? 4.098 4.698 -12.166 1.00 86.88 68 ARG A CA 1
ATOM 486 C C . ARG A 1 68 ? 5.489 4.449 -12.747 1.00 86.88 68 ARG A C 1
ATOM 488 O O . ARG A 1 68 ? 6.458 4.235 -12.019 1.00 86.88 68 ARG A O 1
ATOM 495 N N . GLN A 1 69 ? 5.596 4.548 -14.070 1.00 86.88 69 GLN A N 1
ATOM 496 C CA . GLN A 1 69 ? 6.860 4.366 -14.781 1.00 86.88 69 GLN A CA 1
ATOM 497 C C . GLN A 1 69 ? 7.986 5.208 -14.152 1.00 86.88 69 GLN A C 1
ATOM 499 O O . GLN A 1 69 ? 7.858 6.425 -14.003 1.00 86.88 69 GLN A O 1
ATOM 504 N N . GLY A 1 70 ? 9.083 4.544 -13.773 1.00 85.75 70 GLY A N 1
ATOM 505 C CA . GLY A 1 70 ? 10.258 5.179 -13.163 1.00 85.75 70 GLY A CA 1
ATOM 506 C C . GLY A 1 70 ? 10.091 5.620 -11.703 1.00 85.75 70 GLY A C 1
ATOM 507 O O . GLY A 1 70 ? 10.981 6.282 -11.181 1.00 85.75 70 GLY A O 1
ATOM 508 N N . ARG A 1 71 ? 8.979 5.275 -11.038 1.00 89.31 71 ARG A N 1
ATOM 509 C CA . ARG A 1 71 ? 8.677 5.647 -9.639 1.00 89.31 71 ARG A CA 1
ATOM 510 C C . ARG A 1 71 ? 8.787 4.480 -8.658 1.00 89.31 71 ARG A C 1
ATOM 512 O O . ARG A 1 71 ? 8.406 4.614 -7.505 1.00 89.31 71 ARG A O 1
ATOM 519 N N . GLU A 1 72 ? 9.323 3.349 -9.099 1.00 91.38 72 GLU A N 1
ATOM 520 C CA . GLU A 1 72 ? 9.470 2.125 -8.304 1.00 91.38 72 GLU A CA 1
ATOM 521 C C . GLU A 1 72 ? 10.140 2.372 -6.943 1.00 91.38 72 GLU A C 1
ATOM 523 O O . GLU A 1 72 ? 9.562 2.047 -5.912 1.00 91.38 72 GLU A O 1
ATOM 528 N N . ALA A 1 73 ? 11.303 3.031 -6.930 1.00 90.75 73 ALA A N 1
ATOM 529 C CA . ALA A 1 73 ? 12.036 3.322 -5.696 1.00 90.75 73 ALA A CA 1
ATOM 530 C C . ALA A 1 73 ? 11.265 4.249 -4.736 1.00 90.75 73 ALA A C 1
ATOM 532 O O . ALA A 1 73 ? 11.401 4.135 -3.520 1.00 90.75 73 ALA A O 1
ATOM 533 N N . GLU A 1 74 ? 10.445 5.163 -5.269 1.00 90.88 74 GLU A N 1
ATOM 534 C CA . GLU A 1 74 ? 9.587 6.030 -4.452 1.00 90.88 74 GLU A CA 1
ATOM 535 C C . GLU A 1 74 ? 8.465 5.217 -3.800 1.00 90.88 74 GLU A C 1
ATOM 537 O O . GLU A 1 74 ? 8.205 5.378 -2.610 1.00 90.88 74 GLU A O 1
ATOM 542 N N . VAL A 1 75 ? 7.849 4.300 -4.551 1.00 92.25 75 VAL A N 1
ATOM 543 C CA . VAL A 1 75 ? 6.823 3.398 -4.017 1.00 92.25 75 VAL A CA 1
ATOM 544 C C . VAL A 1 75 ? 7.410 2.467 -2.957 1.00 92.25 75 VAL A C 1
ATOM 546 O O . VAL A 1 75 ? 6.835 2.353 -1.880 1.00 92.25 75 VAL A O 1
ATOM 549 N N . GLU A 1 76 ? 8.582 1.872 -3.185 1.00 92.38 76 GLU A N 1
ATOM 550 C CA . GLU A 1 76 ? 9.260 1.046 -2.173 1.00 92.38 76 GLU A CA 1
ATOM 551 C C . GLU A 1 76 ? 9.568 1.831 -0.891 1.00 92.38 76 GLU A C 1
ATOM 553 O O . GLU A 1 76 ? 9.391 1.315 0.215 1.00 92.38 76 GLU A O 1
ATOM 558 N N . ALA A 1 77 ? 9.986 3.094 -1.020 1.00 90.81 77 ALA A N 1
ATOM 559 C CA . ALA A 1 77 ? 10.221 3.962 0.128 1.00 90.81 77 ALA A CA 1
ATOM 560 C C . ALA A 1 77 ? 8.927 4.248 0.908 1.00 90.81 77 ALA A C 1
ATOM 562 O O . ALA A 1 77 ? 8.948 4.197 2.137 1.00 90.81 77 ALA A O 1
ATOM 563 N N . VAL A 1 78 ? 7.809 4.493 0.216 1.00 91.38 78 VAL A N 1
ATOM 564 C CA . VAL A 1 78 ? 6.481 4.684 0.826 1.00 91.38 78 VAL A CA 1
ATOM 565 C C . VAL A 1 78 ? 6.022 3.426 1.566 1.00 91.38 78 VAL A C 1
ATOM 567 O O . VAL A 1 78 ? 5.621 3.510 2.725 1.00 91.38 78 VAL A O 1
ATOM 570 N N . LEU A 1 79 ? 6.112 2.253 0.934 1.00 92.00 79 LEU A N 1
ATOM 571 C CA . LEU A 1 79 ? 5.713 0.987 1.559 1.00 92.00 79 LEU A CA 1
ATOM 572 C C . LEU A 1 79 ? 6.546 0.711 2.815 1.00 92.00 79 LEU A C 1
ATOM 574 O O . LEU A 1 79 ? 5.999 0.390 3.870 1.00 92.00 79 LEU A O 1
ATOM 578 N N . LYS A 1 80 ? 7.859 0.952 2.740 1.00 91.12 80 LYS A N 1
ATOM 579 C CA . LYS A 1 80 ? 8.760 0.851 3.891 1.00 91.12 80 LYS A CA 1
ATOM 580 C C . LYS A 1 80 ? 8.422 1.862 4.990 1.00 91.12 80 LYS A C 1
ATOM 582 O O . LYS A 1 80 ? 8.445 1.501 6.164 1.00 91.12 80 LYS A O 1
ATOM 587 N N . GLN A 1 81 ? 8.109 3.107 4.630 1.00 89.75 81 GLN A N 1
ATOM 588 C CA . GLN A 1 81 ? 7.716 4.156 5.577 1.00 89.75 81 GLN A CA 1
ATOM 589 C C . GLN A 1 81 ? 6.454 3.772 6.359 1.00 89.75 81 GLN A C 1
ATOM 591 O O . GLN A 1 81 ? 6.345 4.093 7.540 1.00 89.75 81 GLN A O 1
ATOM 596 N N . PHE A 1 82 ? 5.514 3.080 5.718 1.00 90.50 82 PHE A N 1
ATOM 597 C CA . PHE A 1 82 ? 4.296 2.585 6.360 1.00 90.50 82 PHE A CA 1
ATOM 598 C C . PHE A 1 82 ? 4.450 1.200 6.990 1.00 90.50 82 PHE A C 1
ATOM 600 O O . PHE A 1 82 ? 3.464 0.657 7.483 1.00 90.50 82 PHE A O 1
ATOM 607 N N . SER A 1 83 ? 5.668 0.646 6.999 1.00 90.75 83 SER A N 1
ATOM 608 C CA . SER A 1 83 ? 5.964 -0.690 7.525 1.00 90.75 83 SER A CA 1
ATOM 609 C C . SER A 1 83 ? 5.066 -1.774 6.917 1.00 90.75 83 SER A C 1
ATOM 611 O O . SER A 1 83 ? 4.618 -2.680 7.613 1.00 90.75 83 SER A O 1
ATOM 613 N N . LEU A 1 84 ? 4.783 -1.651 5.618 1.00 91.31 84 LEU A N 1
ATOM 614 C CA . LEU A 1 84 ? 4.003 -2.619 4.860 1.00 91.31 84 LEU A CA 1
ATOM 615 C C . LEU A 1 84 ? 4.916 -3.667 4.228 1.00 91.31 84 LEU A C 1
ATOM 617 O O . LEU A 1 84 ? 5.936 -3.333 3.616 1.00 91.31 84 LEU A O 1
ATOM 621 N N . ASP A 1 85 ? 4.508 -4.926 4.331 1.00 90.81 85 ASP A N 1
ATOM 622 C CA . ASP A 1 85 ? 5.250 -6.048 3.775 1.00 90.81 85 ASP A CA 1
ATOM 623 C C . ASP A 1 85 ? 4.885 -6.271 2.305 1.00 90.81 85 ASP A C 1
ATOM 625 O O . ASP A 1 85 ? 3.718 -6.418 1.940 1.00 90.81 85 ASP A O 1
ATOM 629 N N . VAL A 1 86 ? 5.905 -6.335 1.450 1.00 91.50 86 VAL A N 1
ATOM 630 C CA . VAL A 1 86 ? 5.755 -6.733 0.046 1.00 91.50 86 VAL A CA 1
ATOM 631 C C . VAL A 1 86 ? 5.878 -8.251 -0.035 1.00 91.50 86 VAL A C 1
ATOM 633 O O . VAL A 1 86 ? 6.959 -8.803 0.171 1.00 91.50 86 VAL A O 1
ATOM 636 N N . ILE A 1 87 ? 4.776 -8.924 -0.356 1.00 89.62 87 ILE A N 1
ATOM 637 C CA . ILE A 1 87 ? 4.701 -10.388 -0.492 1.00 89.62 87 ILE A CA 1
ATOM 638 C C . ILE A 1 87 ? 4.936 -10.860 -1.931 1.00 89.62 87 ILE A C 1
ATOM 640 O O . ILE A 1 87 ? 5.258 -12.024 -2.161 1.00 89.62 87 ILE A O 1
ATOM 644 N N . GLY A 1 88 ? 4.825 -9.955 -2.902 1.00 89.19 88 GLY A N 1
ATOM 645 C CA . GLY A 1 88 ? 5.074 -10.232 -4.310 1.00 89.19 88 GLY A CA 1
ATOM 646 C C . GLY A 1 88 ? 5.485 -8.975 -5.062 1.00 89.19 88 GLY A C 1
ATOM 647 O O . GLY A 1 88 ? 5.109 -7.862 -4.701 1.00 89.19 88 GLY A O 1
ATOM 648 N N . LYS A 1 89 ? 6.286 -9.147 -6.114 1.00 91.25 89 LYS A N 1
ATOM 649 C CA . LYS A 1 89 ? 6.702 -8.061 -7.004 1.00 91.25 89 LYS A CA 1
ATOM 650 C C . LYS A 1 89 ? 6.729 -8.560 -8.440 1.00 91.25 89 LYS A C 1
ATOM 652 O O . LYS A 1 89 ? 7.370 -9.568 -8.737 1.00 91.25 89 LYS A O 1
ATOM 657 N N . ARG A 1 90 ? 6.040 -7.852 -9.328 1.00 88.56 90 ARG A N 1
ATOM 658 C CA . ARG A 1 90 ? 5.881 -8.191 -10.744 1.00 88.56 90 ARG A CA 1
ATOM 659 C C . ARG A 1 90 ? 6.274 -6.986 -11.594 1.00 88.56 90 ARG A C 1
ATOM 661 O O . ARG A 1 90 ? 5.996 -5.847 -11.245 1.00 88.56 90 ARG A O 1
ATOM 668 N N . SER A 1 91 ? 6.969 -7.222 -12.701 1.00 86.94 91 SER A N 1
ATOM 669 C CA . SER A 1 91 ? 7.341 -6.173 -13.654 1.00 86.94 91 SER A CA 1
ATOM 670 C C . SER A 1 91 ? 7.328 -6.744 -15.063 1.00 86.94 91 SER A C 1
ATOM 672 O O . SER A 1 91 ? 7.776 -7.871 -15.294 1.00 86.94 91 SER A O 1
ATOM 674 N N . GLY A 1 92 ? 6.786 -5.980 -16.008 1.00 78.81 92 GLY A N 1
ATOM 675 C CA . GLY A 1 92 ? 6.802 -6.358 -17.415 1.00 78.81 92 GLY A CA 1
ATOM 676 C C . GLY A 1 92 ? 8.204 -6.235 -18.016 1.00 78.81 92 GLY A C 1
ATOM 677 O O . GLY A 1 92 ? 8.989 -5.367 -17.650 1.00 78.81 92 GLY A O 1
ATOM 678 N N . SER A 1 93 ? 8.523 -7.078 -18.998 1.00 76.56 93 SER A N 1
ATOM 679 C CA . SER A 1 93 ? 9.827 -7.042 -19.683 1.00 76.56 93 SER A CA 1
ATOM 680 C C . SER A 1 93 ? 9.943 -5.934 -20.741 1.00 76.56 93 SER A C 1
ATOM 682 O O . SER A 1 93 ? 11.000 -5.764 -21.346 1.00 76.56 93 SER A O 1
ATOM 684 N N . ALA A 1 94 ? 8.858 -5.201 -21.007 1.00 79.50 94 ALA A N 1
ATOM 685 C CA . ALA A 1 94 ? 8.833 -4.132 -21.996 1.00 79.50 94 ALA A CA 1
ATOM 686 C C . ALA A 1 94 ? 9.433 -2.828 -21.433 1.00 79.50 94 ALA A C 1
ATOM 688 O O . ALA A 1 94 ? 9.211 -2.504 -20.263 1.00 79.50 94 ALA A O 1
ATOM 689 N N . PRO A 1 95 ? 10.134 -2.025 -22.254 1.00 74.50 95 PRO A N 1
ATOM 690 C CA . PRO A 1 95 ? 10.549 -0.686 -21.857 1.00 74.50 95 PRO A CA 1
ATOM 691 C C . PRO A 1 95 ? 9.346 0.150 -21.409 1.00 74.50 95 PRO A C 1
ATOM 693 O O . PRO A 1 95 ? 8.378 0.310 -22.147 1.00 74.50 95 PRO A O 1
ATOM 696 N N . GLY A 1 96 ? 9.418 0.684 -20.192 1.00 78.44 96 GLY A N 1
ATOM 697 C CA . GLY A 1 96 ? 8.339 1.478 -19.608 1.00 78.44 96 GLY A CA 1
ATOM 698 C C . GLY A 1 96 ? 7.207 0.682 -18.968 1.00 78.44 96 GLY A C 1
ATOM 699 O O . GLY A 1 96 ? 6.209 1.286 -18.578 1.00 78.44 96 GLY A O 1
ATOM 700 N N . ALA A 1 97 ? 7.368 -0.635 -18.814 1.00 83.19 97 ALA A N 1
ATOM 701 C CA . ALA A 1 97 ? 6.484 -1.416 -17.968 1.00 83.19 97 ALA A CA 1
ATOM 702 C C . ALA A 1 97 ? 6.422 -0.825 -16.551 1.00 83.19 97 ALA A C 1
ATOM 704 O O . ALA A 1 97 ? 7.423 -0.361 -15.996 1.00 83.19 97 ALA A O 1
ATOM 705 N N . MET A 1 98 ? 5.218 -0.825 -15.990 1.00 87.19 98 MET A N 1
ATOM 706 C CA . MET A 1 98 ? 5.002 -0.488 -14.591 1.00 87.19 98 MET A CA 1
ATOM 707 C C . MET A 1 98 ? 5.416 -1.666 -13.709 1.00 87.19 98 MET A C 1
ATOM 709 O O . MET A 1 98 ? 5.465 -2.812 -14.162 1.00 87.19 98 ME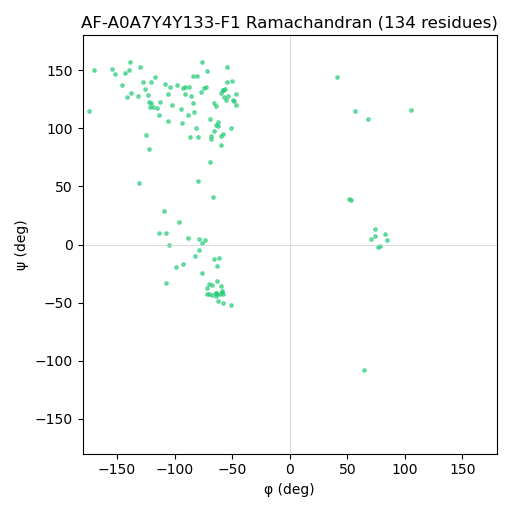T A O 1
ATOM 713 N N . VAL A 1 99 ? 5.723 -1.357 -12.453 1.00 90.06 99 VAL A N 1
ATOM 714 C CA . VAL A 1 99 ? 6.066 -2.358 -11.442 1.00 90.06 99 VAL A CA 1
ATOM 715 C C . VAL A 1 99 ? 4.888 -2.496 -10.499 1.00 90.06 99 VAL A C 1
ATOM 717 O O . VAL A 1 99 ? 4.372 -1.499 -10.006 1.00 90.06 99 VAL A O 1
ATOM 720 N N . GLU A 1 100 ? 4.463 -3.722 -10.266 1.00 91.06 100 GLU A N 1
ATOM 721 C CA . GLU A 1 100 ? 3.361 -4.079 -9.387 1.00 91.06 100 GLU A CA 1
ATOM 722 C C . GLU A 1 100 ? 3.910 -4.748 -8.128 1.00 91.06 100 GLU A C 1
ATOM 724 O O . GLU A 1 100 ? 4.818 -5.579 -8.193 1.00 91.06 100 GLU A O 1
ATOM 729 N N . PHE A 1 101 ? 3.354 -4.382 -6.982 1.00 91.38 101 PHE A N 1
ATOM 730 C CA . PHE A 1 101 ? 3.692 -4.903 -5.669 1.00 91.38 101 PHE A CA 1
ATOM 731 C C . PHE A 1 101 ? 2.429 -5.490 -5.050 1.00 91.38 101 PHE A C 1
ATOM 733 O O . PHE A 1 101 ? 1.431 -4.789 -4.885 1.00 91.38 101 PHE A O 1
ATOM 740 N N . ASP A 1 102 ? 2.483 -6.765 -4.690 1.00 90.31 102 ASP A N 1
ATOM 741 C CA . ASP A 1 102 ? 1.484 -7.387 -3.833 1.00 90.31 102 ASP A CA 1
ATOM 742 C C . ASP A 1 102 ? 1.869 -7.057 -2.391 1.00 90.31 102 ASP A C 1
ATOM 744 O O . ASP A 1 102 ? 2.937 -7.459 -1.917 1.00 90.31 102 ASP A O 1
ATOM 748 N N . VAL A 1 103 ? 1.038 -6.266 -1.717 1.00 90.19 103 VAL A N 1
ATOM 749 C CA . VAL A 1 103 ? 1.330 -5.717 -0.391 1.00 90.19 103 VAL A CA 1
ATOM 750 C C . VAL A 1 103 ? 0.382 -6.324 0.628 1.00 90.19 103 VAL A C 1
ATOM 752 O O . VAL A 1 103 ? -0.834 -6.200 0.488 1.00 90.19 103 VAL A O 1
ATOM 755 N N . ALA A 1 104 ? 0.932 -6.963 1.658 1.00 90.00 104 ALA A N 1
ATOM 756 C CA . ALA A 1 104 ? 0.146 -7.505 2.753 1.00 90.00 104 ALA A CA 1
ATOM 757 C C . ALA A 1 104 ? -0.383 -6.379 3.646 1.00 90.00 104 ALA A C 1
ATOM 759 O O . ALA A 1 104 ? 0.338 -5.45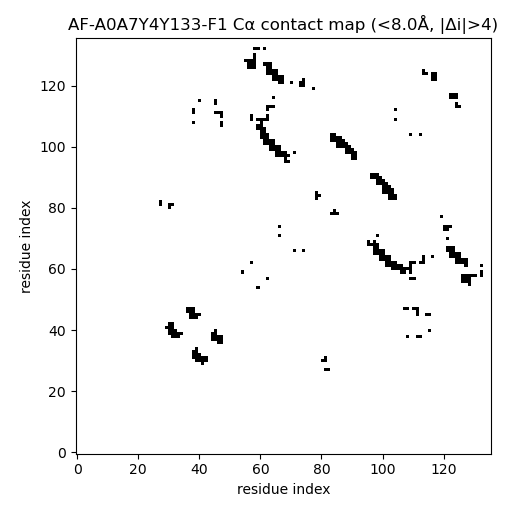0 4.017 1.00 90.00 104 ALA A O 1
ATOM 760 N N . VAL A 1 105 ? -1.655 -6.483 4.011 1.00 88.56 105 VAL A N 1
ATOM 761 C CA . VAL A 1 105 ? -2.347 -5.547 4.897 1.00 88.56 105 VAL A CA 1
ATOM 762 C C . VAL A 1 105 ? -3.241 -6.321 5.866 1.00 88.56 105 VAL A C 1
ATOM 764 O O . VAL A 1 105 ? -3.638 -7.449 5.568 1.00 88.56 105 VAL A O 1
ATOM 767 N N . PRO A 1 106 ? -3.605 -5.757 7.030 1.00 86.75 106 PRO A N 1
ATOM 768 C CA . PRO A 1 106 ? -4.543 -6.425 7.920 1.00 86.75 106 PRO A CA 1
ATOM 769 C C . PRO A 1 106 ? -5.877 -6.707 7.228 1.00 86.75 106 PRO A C 1
ATOM 771 O O . PRO A 1 106 ? -6.460 -5.823 6.596 1.00 86.75 106 PRO A O 1
ATOM 774 N N . ALA A 1 107 ? -6.369 -7.935 7.390 1.00 83.06 107 ALA A N 1
ATOM 775 C CA . ALA A 1 107 ? -7.622 -8.356 6.785 1.00 83.06 107 ALA A CA 1
ATOM 776 C C . ALA A 1 107 ? -8.789 -7.454 7.221 1.00 83.06 107 ALA A C 1
ATOM 778 O O . ALA A 1 107 ? -8.970 -7.164 8.409 1.00 83.06 107 ALA A O 1
ATOM 779 N N . GLY A 1 108 ? -9.600 -7.024 6.259 1.00 81.19 108 GLY A N 1
ATOM 780 C CA . GLY A 1 108 ? -10.701 -6.087 6.462 1.00 81.19 108 GLY A CA 1
ATOM 781 C C . GLY A 1 108 ? -10.311 -4.604 6.437 1.00 81.19 108 GLY A C 1
ATOM 782 O O . GLY A 1 108 ? -11.186 -3.778 6.701 1.00 81.19 108 GLY A O 1
ATOM 783 N N . PHE A 1 109 ? -9.047 -4.265 6.153 1.00 86.19 109 PHE A N 1
ATOM 784 C CA . PHE A 1 109 ? -8.566 -2.892 5.934 1.00 86.19 109 PHE A CA 1
ATOM 785 C C . PHE A 1 109 ? -8.099 -2.623 4.493 1.00 86.19 109 PHE A C 1
ATOM 787 O O . PHE A 1 109 ? -7.509 -1.577 4.222 1.00 86.19 109 PHE A O 1
ATOM 794 N N . GLU A 1 110 ? -8.343 -3.544 3.563 1.00 87.69 110 GLU A N 1
ATOM 795 C CA . GLU A 1 110 ? -7.792 -3.534 2.206 1.00 87.69 110 GLU A CA 1
ATOM 796 C C . GLU A 1 110 ? -8.167 -2.262 1.448 1.00 87.69 110 GLU A C 1
ATOM 798 O O . GLU A 1 110 ? -7.287 -1.562 0.958 1.00 87.69 110 GLU A O 1
ATOM 803 N N . GLU A 1 111 ? -9.446 -1.883 1.421 1.00 85.62 111 GLU A N 1
ATOM 804 C CA . GLU A 1 111 ? -9.865 -0.648 0.744 1.00 85.62 111 GLU A CA 1
ATOM 805 C C . GLU A 1 111 ? -9.330 0.605 1.453 1.00 85.62 111 GLU A C 1
ATOM 807 O O . GLU A 1 111 ? -8.982 1.589 0.802 1.00 85.62 111 GLU A O 1
ATOM 812 N N . GLN A 1 112 ? -9.230 0.598 2.787 1.00 88.94 112 GLN A N 1
ATOM 813 C CA . GLN A 1 112 ? -8.676 1.739 3.524 1.00 88.94 112 GLN A CA 1
ATOM 814 C C . GLN A 1 112 ? -7.205 1.934 3.161 1.00 88.94 112 GLN A C 1
ATOM 816 O O . GLN A 1 112 ? -6.781 3.062 2.912 1.00 88.94 112 GLN A O 1
ATOM 821 N N . TRP A 1 113 ? -6.453 0.840 3.057 1.00 90.75 113 TRP A N 1
ATOM 822 C CA . TRP A 1 113 ? -5.077 0.857 2.586 1.00 90.75 113 TRP A CA 1
ATOM 823 C C . TRP A 1 113 ? -4.964 1.225 1.113 1.00 90.75 113 TRP A C 1
ATOM 825 O O . TRP A 1 113 ? -4.138 2.070 0.776 1.00 90.75 113 TRP A O 1
ATOM 835 N N . ALA A 1 114 ? -5.820 0.685 0.246 1.00 88.69 114 ALA A N 1
ATOM 836 C CA . ALA A 1 114 ? -5.854 1.042 -1.166 1.00 88.69 114 ALA A CA 1
ATOM 837 C C . ALA A 1 114 ? -6.093 2.548 -1.355 1.00 88.69 114 ALA A C 1
ATOM 839 O O . ALA A 1 114 ? -5.382 3.184 -2.134 1.00 88.69 114 ALA A O 1
ATOM 840 N N . ASN A 1 115 ? -7.015 3.126 -0.581 1.00 88.69 115 ASN A N 1
ATOM 841 C CA . ASN A 1 115 ? -7.304 4.560 -0.554 1.00 88.69 115 ASN A CA 1
ATOM 842 C C . ASN A 1 115 ? -6.176 5.385 0.084 1.00 88.69 115 ASN A C 1
ATOM 844 O O . ASN A 1 115 ? -5.963 6.539 -0.286 1.00 88.69 115 ASN A O 1
ATOM 848 N N . ALA A 1 116 ? -5.469 4.856 1.082 1.00 91.06 116 ALA A N 1
ATOM 849 C CA . ALA A 1 116 ? -4.349 5.556 1.706 1.00 91.06 116 ALA A CA 1
ATOM 850 C C . ALA A 1 116 ? -3.128 5.614 0.782 1.00 91.06 116 ALA A C 1
ATOM 852 O O . ALA A 1 116 ? -2.498 6.667 0.637 1.00 91.06 116 ALA A O 1
ATOM 853 N N . LEU A 1 117 ? -2.838 4.498 0.118 1.00 91.12 117 LEU A N 1
ATOM 854 C CA . LEU A 1 117 ? -1.730 4.338 -0.813 1.00 91.12 117 LEU A CA 1
ATOM 855 C C . LEU A 1 117 ? -1.979 5.087 -2.126 1.00 91.12 117 LEU A C 1
ATOM 857 O O . LEU A 1 117 ? -1.058 5.726 -2.624 1.00 91.12 117 LEU A O 1
ATOM 861 N N . SER A 1 118 ? -3.213 5.126 -2.643 1.00 89.25 118 SER A N 1
ATOM 862 C CA . SER A 1 118 ? -3.550 5.886 -3.863 1.00 89.25 118 SER A CA 1
ATOM 863 C C . SER A 1 118 ? -3.348 7.399 -3.730 1.00 89.25 118 SER A C 1
ATOM 865 O O . SER A 1 118 ? -3.274 8.109 -4.732 1.00 89.25 118 SER A O 1
ATOM 867 N N . MET A 1 119 ? -3.278 7.911 -2.498 1.00 88.69 119 MET A N 1
ATOM 868 C CA . MET A 1 119 ? -2.987 9.319 -2.221 1.00 88.69 119 MET A CA 1
ATOM 869 C C . MET A 1 119 ? -1.486 9.632 -2.262 1.00 88.69 119 MET A C 1
ATOM 871 O O . MET A 1 119 ? -1.118 10.806 -2.204 1.00 88.69 119 MET A O 1
ATOM 875 N N . GLN A 1 120 ? -0.622 8.616 -2.339 1.00 89.19 120 GLN A N 1
ATOM 876 C CA . GLN A 1 120 ? 0.824 8.797 -2.352 1.00 89.19 120 GLN A CA 1
ATOM 877 C C . GLN A 1 120 ? 1.333 9.108 -3.767 1.00 89.19 120 GLN A C 1
ATOM 879 O O . GLN A 1 120 ? 0.810 8.584 -4.757 1.00 89.19 120 GLN A O 1
ATOM 884 N N . PRO A 1 121 ? 2.369 9.954 -3.901 1.00 82.19 121 PRO A N 1
ATOM 885 C CA . PRO A 1 121 ? 2.960 10.249 -5.198 1.00 82.19 121 PRO A CA 1
ATOM 886 C C . PRO A 1 121 ? 3.431 8.979 -5.912 1.00 82.19 121 PRO A C 1
ATOM 888 O O . PRO A 1 121 ? 4.105 8.135 -5.333 1.00 82.19 121 PRO A O 1
ATOM 891 N N . GLY A 1 122 ? 3.096 8.854 -7.197 1.00 78.25 122 GLY A N 1
ATOM 892 C CA . GLY A 1 122 ? 3.595 7.753 -8.024 1.00 78.25 122 GLY A CA 1
ATOM 893 C C . GLY A 1 122 ? 2.885 6.411 -7.834 1.00 78.25 122 GLY A C 1
ATOM 894 O O . GLY A 1 122 ? 3.218 5.479 -8.563 1.00 78.25 122 GLY A O 1
ATOM 895 N N . VAL A 1 123 ? 1.898 6.325 -6.939 1.00 85.00 123 VAL A N 1
ATOM 896 C CA . VAL A 1 123 ? 1.151 5.097 -6.651 1.00 85.00 123 VAL A CA 1
ATOM 897 C C . VAL A 1 123 ? -0.180 5.059 -7.404 1.00 85.00 123 VAL A C 1
ATOM 899 O O . VAL A 1 123 ? -0.920 6.042 -7.457 1.00 85.00 123 VAL A O 1
ATOM 902 N N . PHE A 1 124 ? -0.497 3.896 -7.964 1.00 81.62 124 PHE A N 1
ATOM 903 C CA . PHE A 1 124 ? -1.850 3.474 -8.302 1.00 81.62 124 PHE A CA 1
ATOM 904 C C . PHE A 1 124 ? -2.196 2.233 -7.482 1.00 81.62 124 PHE A C 1
ATOM 906 O O . PHE A 1 124 ? -1.331 1.398 -7.238 1.00 81.62 124 PHE A O 1
ATOM 913 N N . THR A 1 125 ? -3.447 2.105 -7.060 1.00 75.56 125 THR A N 1
ATOM 914 C CA . THR A 1 125 ? -3.948 0.889 -6.415 1.00 75.56 125 THR A CA 1
ATOM 915 C C . THR A 1 125 ? -5.101 0.344 -7.233 1.00 75.56 125 THR A C 1
ATOM 917 O O . THR A 1 125 ? -5.909 1.105 -7.772 1.00 75.56 125 THR A O 1
ATOM 920 N N . THR A 1 126 ? -5.156 -0.974 -7.367 1.00 67.62 126 THR A N 1
ATOM 921 C CA . THR A 1 126 ? -6.249 -1.670 -8.042 1.00 67.62 126 THR A CA 1
ATOM 922 C C . THR A 1 126 ? -6.748 -2.794 -7.150 1.00 67.62 126 THR A C 1
ATOM 924 O O . THR A 1 126 ? -6.013 -3.321 -6.313 1.00 67.62 126 THR A O 1
ATOM 927 N N . ALA A 1 127 ? -8.024 -3.129 -7.321 1.00 62.47 127 ALA A N 1
ATOM 928 C CA . ALA A 1 127 ? -8.617 -4.341 -6.781 1.00 62.47 127 ALA A CA 1
ATOM 929 C C . ALA A 1 127 ? -7.715 -5.538 -7.117 1.00 62.47 127 ALA A C 1
ATOM 931 O O . ALA A 1 127 ? -7.386 -5.747 -8.288 1.00 62.47 127 ALA A O 1
ATOM 932 N N . ASN A 1 128 ? -7.271 -6.287 -6.104 1.00 56.91 128 ASN A N 1
ATOM 933 C CA . ASN A 1 128 ? -6.530 -7.516 -6.355 1.00 56.91 128 ASN A CA 1
ATOM 934 C C . ASN A 1 128 ? -7.546 -8.609 -6.702 1.00 56.91 128 ASN A C 1
ATOM 936 O O . ASN A 1 128 ? -8.106 -9.241 -5.810 1.00 56.91 128 ASN A O 1
ATOM 940 N N . GLU A 1 129 ? -7.816 -8.773 -7.998 1.00 53.84 129 GLU A N 1
ATOM 941 C CA . GLU A 1 129 ? -8.739 -9.786 -8.528 1.00 53.84 129 GLU A CA 1
ATOM 942 C C . GLU A 1 129 ? -8.133 -11.202 -8.524 1.00 53.84 129 GLU A C 1
ATOM 944 O O . GLU A 1 129 ? -8.784 -12.139 -8.981 1.00 53.84 129 GLU A O 1
ATOM 949 N N . ASP A 1 130 ? -6.897 -11.381 -8.034 1.00 46.62 130 ASP A N 1
ATOM 950 C CA . ASP A 1 130 ? -6.231 -12.681 -7.998 1.00 46.62 130 ASP A CA 1
ATOM 951 C C . ASP A 1 130 ? -6.452 -13.393 -6.640 1.00 46.62 130 ASP A C 1
ATOM 953 O O . ASP A 1 130 ? -5.824 -13.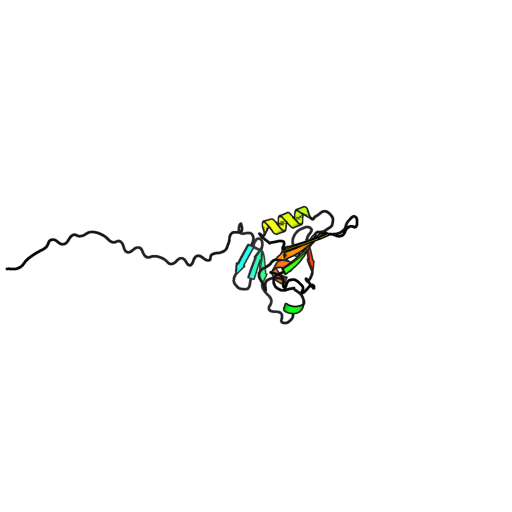036 -5.637 1.00 46.62 130 ASP A O 1
ATOM 957 N N . PRO A 1 131 ? -7.320 -14.425 -6.570 1.00 43.31 131 PRO A N 1
ATOM 958 C CA . PRO A 1 131 ? -7.610 -15.170 -5.344 1.00 43.31 131 PRO A CA 1
ATOM 959 C C . PRO A 1 131 ? -6.477 -16.120 -4.923 1.00 43.31 131 PRO A C 1
ATOM 961 O O . PRO A 1 131 ? -6.639 -16.872 -3.966 1.00 43.31 131 PRO A O 1
ATOM 964 N N . THR A 1 132 ? -5.331 -16.138 -5.614 1.00 45.62 132 THR A N 1
ATOM 965 C CA . THR A 1 132 ? -4.265 -17.119 -5.343 1.00 45.62 132 THR A CA 1
ATOM 966 C C . THR A 1 132 ? -3.401 -16.786 -4.113 1.00 45.62 132 THR A C 1
ATOM 968 O O . THR A 1 132 ? -2.467 -17.531 -3.801 1.00 45.62 132 THR A O 1
ATOM 971 N N . ILE A 1 133 ? -3.721 -15.728 -3.353 1.00 46.69 133 ILE A N 1
ATOM 972 C CA . ILE A 1 133 ? -3.118 -15.438 -2.034 1.00 46.69 133 ILE A CA 1
ATOM 973 C C . ILE A 1 133 ? -3.775 -16.318 -0.951 1.00 46.69 133 ILE A C 1
ATOM 975 O O . ILE A 1 133 ? -4.274 -15.857 0.062 1.00 46.69 133 ILE A O 1
ATOM 979 N N . ASP A 1 134 ? -3.756 -17.626 -1.193 1.00 37.69 134 ASP A N 1
ATOM 980 C CA . ASP A 1 134 ? -4.084 -18.701 -0.246 1.00 37.69 134 ASP A CA 1
ATOM 981 C C . ASP A 1 134 ? -2.791 -19.458 0.140 1.00 37.69 134 ASP A C 1
ATOM 983 O O . ASP A 1 134 ? -2.775 -20.664 0.394 1.00 37.69 134 ASP A O 1
ATOM 987 N N . ARG A 1 135 ? -1.640 -18.768 0.105 1.00 36.44 135 ARG A N 1
ATOM 988 C CA . ARG A 1 135 ? -0.317 -19.364 0.346 1.00 36.44 135 ARG A CA 1
ATOM 989 C C . ARG A 1 135 ? 0.535 -18.585 1.341 1.00 36.44 135 ARG A C 1
ATOM 991 O O . ARG A 1 135 ? 1.683 -18.300 1.019 1.00 36.44 135 ARG A O 1
ATOM 998 N N . LEU A 1 136 ? 0.011 -18.301 2.531 1.00 36.06 136 LEU A N 1
ATOM 999 C CA . LEU A 1 136 ? 0.805 -18.169 3.762 1.00 36.06 136 LEU A CA 1
ATOM 1000 C C . LEU A 1 136 ? -0.008 -18.661 4.963 1.00 36.06 136 LEU A C 1
ATOM 1002 O O . LEU A 1 136 ? -1.169 -18.224 5.101 1.00 36.06 136 LEU A O 1
#

Secondary structure (DSSP, 8-state):
----------------------------SSSEEEETTEEEETTEEEEPP--TTGGGTS-TTEEEEEEPTT-HHHHHHHHHHTT-EEEEEEE-SSTT--EEEEEE--TT-HHHHHHHHTTSTTEEEE----TT----

Radius of gyration: 25.11 Å; Cα contacts (8 Å, |Δi|>4): 196; chains: 1; bounding box: 34×31×105 Å